Protein AF-A0A6V7I579-F1 (afdb_monomer)

Radius of gyration: 16.62 Å; Cα contacts (8 Å, |Δi|>4): 46; chains: 1; bounding box: 32×21×44 Å

Structure (mmCIF, N/CA/C/O backbone):
data_AF-A0A6V7I579-F1
#
_entry.id   AF-A0A6V7I579-F1
#
loop_
_atom_site.group_PDB
_atom_site.id
_atom_site.type_symbol
_atom_site.label_atom_id
_atom_site.label_alt_id
_atom_site.label_comp_id
_atom_site.label_asym_id
_atom_site.label_entity_id
_atom_site.label_seq_id
_atom_site.pdbx_PDB_ins_code
_atom_site.Cartn_x
_atom_site.Cartn_y
_atom_site.Cartn_z
_atom_site.occupancy
_atom_site.B_iso_or_equiv
_atom_site.auth_seq_id
_atom_site.auth_comp_id
_atom_site.auth_asym_id
_atom_site.auth_atom_id
_atom_site.pdbx_PDB_model_num
ATOM 1 N N . TYR A 1 1 ? -14.099 -5.447 11.619 1.00 94.00 1 TYR A N 1
ATOM 2 C CA . TYR A 1 1 ? -13.570 -5.609 12.984 1.00 94.00 1 TYR A CA 1
ATOM 3 C C . TYR A 1 1 ? -12.936 -4.306 13.447 1.00 94.00 1 TYR A C 1
ATOM 5 O O . TYR A 1 1 ? -12.510 -3.537 12.580 1.00 94.00 1 TYR A O 1
ATOM 13 N N . PRO A 1 2 ? -12.903 -4.050 14.769 1.00 95.38 2 PRO A N 1
ATOM 14 C CA . PRO A 1 2 ? -12.263 -2.869 15.341 1.00 95.38 2 PRO A CA 1
ATOM 15 C C . PRO A 1 2 ? -10.792 -2.741 14.923 1.00 95.38 2 PRO A C 1
ATOM 17 O O . PRO A 1 2 ? -10.108 -3.759 14.818 1.00 95.38 2 PRO A O 1
ATOM 20 N N . LEU A 1 3 ? -10.291 -1.516 14.727 1.00 93.44 3 LEU A N 1
ATOM 21 C CA . LEU A 1 3 ? -8.871 -1.254 14.431 1.00 93.44 3 LEU A CA 1
ATOM 22 C C . LEU A 1 3 ? -7.933 -1.860 15.493 1.00 93.44 3 LEU A C 1
ATOM 24 O O . LEU A 1 3 ? -6.883 -2.397 15.155 1.00 93.44 3 LEU A O 1
ATOM 28 N N . THR A 1 4 ? -8.348 -1.853 16.760 1.00 95.50 4 THR A N 1
ATOM 29 C CA . THR A 1 4 ? -7.599 -2.412 17.898 1.00 95.50 4 THR A CA 1
ATOM 30 C C . THR A 1 4 ? -7.347 -3.920 17.812 1.00 95.50 4 THR A C 1
ATOM 32 O O . THR A 1 4 ? -6.493 -4.429 18.533 1.00 95.50 4 THR A O 1
ATOM 35 N N . ASN A 1 5 ? -8.040 -4.643 16.924 1.00 95.56 5 ASN A N 1
ATOM 36 C CA . ASN A 1 5 ? -7.796 -6.066 16.681 1.00 95.56 5 ASN A CA 1
ATOM 37 C C . ASN A 1 5 ? -6.556 -6.325 15.805 1.00 95.56 5 ASN A C 1
ATOM 39 O O . ASN A 1 5 ? -6.192 -7.484 15.609 1.00 95.56 5 ASN A O 1
ATOM 43 N N . TYR A 1 6 ? -5.932 -5.283 15.250 1.00 95.56 6 TYR A N 1
ATOM 44 C CA . TYR A 1 6 ? -4.806 -5.395 14.328 1.00 95.56 6 TYR A CA 1
ATOM 45 C C . TYR A 1 6 ? -3.555 -4.743 14.919 1.00 95.56 6 TYR A C 1
ATOM 47 O O . TYR A 1 6 ? -3.601 -3.642 15.462 1.00 95.56 6 TYR A O 1
ATOM 55 N N . THR A 1 7 ? -2.415 -5.420 14.783 1.00 94.75 7 THR A N 1
ATOM 56 C CA . THR A 1 7 ? -1.109 -4.929 15.240 1.00 94.75 7 THR A CA 1
ATOM 57 C C . THR A 1 7 ? -0.192 -4.667 14.054 1.00 94.75 7 THR A C 1
ATOM 59 O O . THR A 1 7 ? -0.074 -5.512 13.165 1.00 94.75 7 THR A O 1
ATOM 62 N N . PHE A 1 8 ? 0.512 -3.536 14.069 1.00 93.44 8 PHE A N 1
ATOM 63 C CA . PHE A 1 8 ? 1.463 -3.159 13.024 1.00 93.44 8 PHE A CA 1
ATOM 64 C C . PHE A 1 8 ? 2.895 -3.404 13.506 1.00 93.44 8 PHE A C 1
ATOM 66 O O . PHE A 1 8 ? 3.379 -2.726 14.409 1.00 93.44 8 PHE A O 1
ATOM 73 N N . GLY A 1 9 ? 3.558 -4.401 12.920 1.00 93.56 9 GLY A N 1
ATOM 74 C CA . GLY A 1 9 ? 4.975 -4.678 13.158 1.00 93.56 9 GLY A CA 1
ATOM 75 C C . GLY A 1 9 ? 5.885 -3.908 12.200 1.00 93.56 9 GLY A C 1
ATOM 76 O O . GLY A 1 9 ? 5.455 -3.451 11.141 1.00 93.56 9 GLY A O 1
ATOM 77 N N . THR A 1 10 ? 7.164 -3.804 12.552 1.00 93.81 10 THR A N 1
ATOM 78 C CA . THR A 1 10 ? 8.210 -3.239 11.693 1.00 93.81 10 THR A CA 1
ATOM 79 C C . THR A 1 10 ? 8.990 -4.349 10.989 1.00 93.81 10 THR A C 1
ATOM 81 O O . THR A 1 10 ? 9.147 -5.456 11.503 1.00 93.81 10 THR A O 1
ATOM 84 N N . LYS A 1 11 ? 9.468 -4.054 9.781 1.00 94.31 11 LYS A N 1
ATOM 85 C CA . LYS A 1 11 ? 10.361 -4.909 8.990 1.00 94.31 11 LYS A CA 1
ATOM 86 C C . LYS A 1 11 ? 11.341 -4.033 8.213 1.00 94.31 11 LYS A C 1
ATOM 88 O O . LYS A 1 11 ? 11.214 -2.809 8.240 1.00 94.31 11 LYS A O 1
ATOM 93 N N . GLU A 1 12 ? 12.260 -4.664 7.488 1.00 94.19 12 GLU A N 1
ATOM 94 C CA . GLU A 1 12 ? 13.192 -3.957 6.608 1.00 94.19 12 GLU A CA 1
ATOM 95 C C . GLU A 1 12 ? 12.472 -3.034 5.602 1.00 94.19 12 GLU A C 1
ATOM 97 O O . GLU A 1 12 ? 11.403 -3.401 5.087 1.00 94.19 12 GLU A O 1
ATOM 102 N N . PRO A 1 13 ? 13.039 -1.849 5.298 1.00 88.94 13 PRO A N 1
ATOM 103 C CA . PRO A 1 13 ? 12.433 -0.895 4.379 1.00 88.94 13 PRO A CA 1
ATOM 104 C C . PRO A 1 13 ? 12.207 -1.481 2.984 1.00 88.94 13 PRO A C 1
ATOM 106 O O . PRO A 1 13 ? 13.081 -2.126 2.404 1.00 88.94 13 PRO A O 1
ATOM 109 N N . LEU A 1 14 ? 11.037 -1.194 2.410 1.00 87.69 14 LEU A N 1
ATOM 110 C CA . LEU A 1 14 ? 10.755 -1.456 1.003 1.00 87.69 14 LEU A CA 1
ATOM 111 C C . LEU A 1 14 ? 10.956 -0.166 0.208 1.00 87.69 14 LEU A C 1
ATOM 113 O O . LEU A 1 14 ? 10.215 0.798 0.393 1.00 87.69 14 LEU A O 1
ATOM 117 N N . PHE A 1 15 ? 11.944 -0.156 -0.684 1.00 85.44 15 PHE A N 1
ATOM 118 C CA . PHE A 1 15 ? 12.205 0.990 -1.549 1.00 85.44 15 PHE A CA 1
ATOM 119 C C . PHE A 1 15 ? 11.315 0.968 -2.793 1.00 85.44 15 PHE A C 1
ATOM 121 O O . PHE A 1 15 ? 11.046 -0.085 -3.378 1.00 85.44 15 PHE A O 1
ATOM 128 N N . GLU A 1 16 ? 10.876 2.154 -3.209 1.00 84.94 16 GLU A N 1
ATOM 129 C CA . GLU A 1 16 ? 10.174 2.333 -4.474 1.00 84.94 16 GLU A CA 1
ATOM 130 C C . GLU A 1 16 ? 11.054 1.912 -5.651 1.00 84.94 16 GLU A C 1
ATOM 132 O O . GLU A 1 16 ? 12.252 2.189 -5.689 1.00 84.94 16 GLU A O 1
ATOM 137 N N . LYS A 1 17 ? 10.436 1.263 -6.642 1.00 82.81 17 LYS A N 1
ATOM 138 C CA . LYS A 1 17 ? 11.138 0.813 -7.853 1.00 82.81 17 LYS A CA 1
ATOM 139 C C . LYS A 1 17 ? 11.659 1.974 -8.694 1.00 82.81 17 LYS A C 1
ATOM 141 O O . LYS A 1 17 ? 12.661 1.822 -9.381 1.00 82.81 17 LYS A O 1
ATOM 146 N N . ASP A 1 18 ? 10.957 3.104 -8.660 1.00 88.56 18 ASP A N 1
ATOM 147 C CA . ASP A 1 18 ? 11.266 4.264 -9.480 1.00 88.56 18 ASP A CA 1
ATOM 148 C C . ASP A 1 18 ? 11.675 5.434 -8.573 1.00 88.56 18 ASP A C 1
ATOM 150 O O . ASP A 1 18 ? 10.852 5.906 -7.787 1.00 88.56 18 ASP A O 1
ATOM 154 N N . PRO A 1 19 ? 12.914 5.943 -8.685 1.00 83.12 19 PRO A N 1
ATOM 155 C CA . PRO A 1 19 ? 13.406 7.021 -7.824 1.00 83.12 19 PRO A CA 1
ATOM 156 C C . PRO A 1 19 ? 12.786 8.383 -8.162 1.00 83.12 19 PRO A C 1
ATOM 158 O O . PRO A 1 19 ? 12.959 9.353 -7.429 1.00 83.12 19 PRO A O 1
ATOM 161 N N . SER A 1 20 ? 12.100 8.490 -9.302 1.00 87.62 20 SER A N 1
ATOM 162 C CA . SER A 1 20 ? 11.495 9.727 -9.775 1.00 87.62 20 SER A CA 1
ATOM 163 C C . SER A 1 20 ? 10.342 9.456 -10.741 1.00 87.62 20 SER A C 1
ATOM 165 O O . SER A 1 20 ? 10.224 8.384 -11.342 1.00 87.62 20 SER A O 1
ATOM 167 N N . VAL A 1 21 ? 9.493 10.466 -10.932 1.00 88.44 21 VAL A N 1
ATOM 168 C CA . VAL A 1 21 ? 8.380 10.410 -11.889 1.00 88.44 21 VAL A CA 1
ATOM 169 C C . VAL A 1 21 ? 8.861 10.165 -13.333 1.00 88.44 21 VAL A C 1
ATOM 171 O O . VAL A 1 21 ? 8.273 9.304 -13.991 1.00 88.44 21 VAL A O 1
ATOM 174 N N . PRO A 1 22 ? 9.931 10.820 -13.842 1.00 93.19 22 PRO A N 1
ATOM 175 C CA . PRO A 1 22 ? 10.461 10.518 -15.174 1.00 93.19 22 PRO A CA 1
ATOM 176 C C . PRO A 1 22 ? 10.929 9.068 -15.333 1.00 93.19 22 PRO A C 1
ATOM 178 O O . PRO A 1 22 ? 10.604 8.438 -16.340 1.00 93.19 22 PRO A O 1
ATOM 181 N N . ALA A 1 23 ? 11.628 8.518 -14.332 1.00 92.81 23 ALA A N 1
ATOM 182 C CA . ALA A 1 23 ? 12.094 7.130 -14.360 1.00 92.81 23 ALA A CA 1
ATOM 183 C C . ALA A 1 23 ? 10.918 6.144 -14.445 1.00 92.81 23 ALA A C 1
ATOM 185 O O . ALA A 1 23 ? 10.941 5.221 -15.260 1.00 92.81 23 ALA A O 1
ATOM 186 N N . ARG A 1 24 ? 9.838 6.410 -13.696 1.00 91.75 24 ARG A N 1
ATOM 187 C CA . ARG A 1 24 ? 8.601 5.620 -13.753 1.00 91.75 24 ARG A CA 1
ATOM 188 C C . ARG A 1 24 ? 7.993 5.591 -15.152 1.00 91.75 24 ARG A C 1
ATOM 190 O O . ARG A 1 24 ? 7.604 4.528 -15.629 1.00 91.75 24 ARG A O 1
ATOM 197 N N . PHE A 1 25 ? 7.901 6.744 -15.814 1.00 93.06 25 PHE A N 1
ATOM 198 C CA . PHE A 1 25 ? 7.358 6.811 -17.173 1.00 93.06 25 PHE A CA 1
ATOM 199 C C . PHE A 1 25 ? 8.264 6.136 -18.200 1.00 93.06 25 PHE A C 1
ATOM 201 O O . PHE A 1 25 ? 7.748 5.514 -19.127 1.00 93.06 25 PHE A O 1
ATOM 208 N N . GLN A 1 26 ? 9.586 6.226 -18.034 1.00 94.81 26 GLN A N 1
ATOM 209 C CA . GLN A 1 26 ? 10.515 5.526 -18.914 1.00 94.81 26 GLN A CA 1
ATOM 210 C C . GLN A 1 26 ? 10.335 4.012 -18.804 1.00 94.81 26 GLN A C 1
ATOM 212 O O . GLN A 1 26 ? 10.081 3.360 -19.811 1.00 94.81 26 GLN A O 1
ATOM 217 N N . ARG A 1 27 ? 10.326 3.475 -17.579 1.00 93.06 27 ARG A N 1
ATOM 218 C CA . ARG A 1 27 ? 10.090 2.047 -17.350 1.00 93.06 27 ARG A CA 1
ATOM 219 C C . ARG A 1 27 ? 8.736 1.587 -17.890 1.00 93.06 27 ARG A C 1
ATOM 221 O O . ARG A 1 27 ? 8.652 0.511 -18.467 1.00 93.06 27 ARG A O 1
ATOM 228 N N . MET A 1 28 ? 7.680 2.393 -17.740 1.00 94.00 28 MET A N 1
ATOM 229 C CA . MET A 1 28 ? 6.363 2.066 -18.302 1.00 94.00 28 MET A CA 1
ATOM 230 C C . MET A 1 28 ? 6.375 1.948 -19.829 1.00 94.00 28 MET A C 1
ATOM 232 O O . MET A 1 28 ? 5.696 1.069 -20.352 1.00 94.00 28 MET A O 1
ATOM 236 N N . ARG A 1 29 ? 7.129 2.801 -20.536 1.00 94.81 29 ARG A N 1
ATOM 237 C CA . ARG A 1 29 ? 7.302 2.689 -21.993 1.00 94.81 29 ARG A CA 1
ATOM 238 C C . ARG A 1 29 ? 8.086 1.432 -22.358 1.00 94.81 29 ARG A C 1
ATOM 240 O O . ARG A 1 29 ? 7.606 0.631 -23.148 1.00 94.81 29 ARG A O 1
ATOM 247 N N . ASP A 1 30 ? 9.221 1.216 -21.697 1.00 95.44 30 ASP A N 1
ATOM 248 C CA . ASP A 1 30 ? 10.086 0.065 -21.968 1.00 95.44 30 ASP A CA 1
ATOM 249 C C . ASP A 1 30 ? 9.379 -1.277 -21.691 1.00 95.44 30 ASP A C 1
ATOM 251 O O . ASP A 1 30 ? 9.614 -2.265 -22.386 1.00 95.44 30 ASP A O 1
ATOM 255 N N . GLU A 1 31 ? 8.526 -1.339 -20.662 1.00 95.31 31 GLU A N 1
ATOM 256 C CA . GLU A 1 31 ? 7.682 -2.505 -20.370 1.00 95.31 31 GLU A CA 1
ATOM 257 C C . GLU A 1 31 ? 6.577 -2.664 -21.417 1.00 95.31 31 GL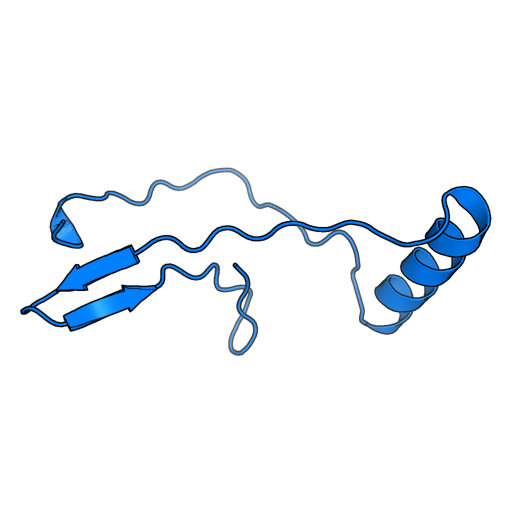U A C 1
ATOM 259 O O . GLU A 1 31 ? 6.333 -3.779 -21.875 1.00 95.31 31 GLU A O 1
ATOM 264 N N . PHE A 1 32 ? 5.943 -1.568 -21.840 1.00 96.12 32 PHE A N 1
ATOM 265 C CA . PHE A 1 32 ? 4.893 -1.618 -22.852 1.00 96.12 32 PHE A CA 1
ATOM 266 C C . PHE A 1 32 ? 5.391 -2.198 -24.178 1.00 96.12 32 PHE A C 1
ATOM 268 O O . PHE A 1 32 ? 4.746 -3.085 -24.734 1.00 96.12 32 PHE A O 1
ATOM 275 N N . ASP A 1 33 ? 6.574 -1.784 -24.629 1.00 96.81 33 ASP A N 1
ATOM 276 C CA . ASP A 1 33 ? 7.155 -2.270 -25.884 1.00 96.81 33 ASP A CA 1
ATOM 277 C C . ASP A 1 33 ? 7.514 -3.766 -25.834 1.00 96.81 33 ASP A C 1
ATOM 279 O O . ASP A 1 33 ? 7.522 -4.445 -26.859 1.00 96.81 33 ASP A O 1
ATOM 283 N N . LYS A 1 34 ? 7.800 -4.305 -24.640 1.00 96.25 34 LYS A N 1
ATOM 284 C CA . LYS A 1 34 ? 8.238 -5.700 -24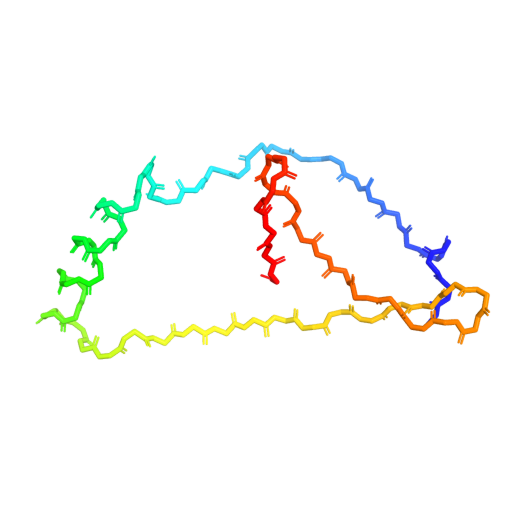.456 1.00 96.25 34 LYS A CA 1
ATOM 285 C C . LYS A 1 34 ? 7.096 -6.667 -24.167 1.00 96.25 34 LYS A C 1
ATOM 287 O O . LYS A 1 34 ? 7.113 -7.794 -24.654 1.00 96.25 34 LYS A O 1
ATOM 292 N N . ILE A 1 35 ? 6.157 -6.266 -23.311 1.00 95.69 35 ILE A N 1
ATOM 293 C CA . ILE A 1 35 ? 5.121 -7.151 -22.750 1.00 95.69 35 ILE A CA 1
ATOM 294 C C . ILE A 1 35 ? 3.698 -6.606 -22.927 1.00 95.69 35 ILE A C 1
ATOM 296 O O . ILE A 1 35 ? 2.736 -7.237 -22.487 1.00 95.69 35 ILE A O 1
ATOM 300 N N . GLY A 1 36 ? 3.543 -5.459 -23.593 1.00 94.88 36 GLY A N 1
ATOM 301 C CA . GLY A 1 36 ? 2.257 -4.818 -23.826 1.00 94.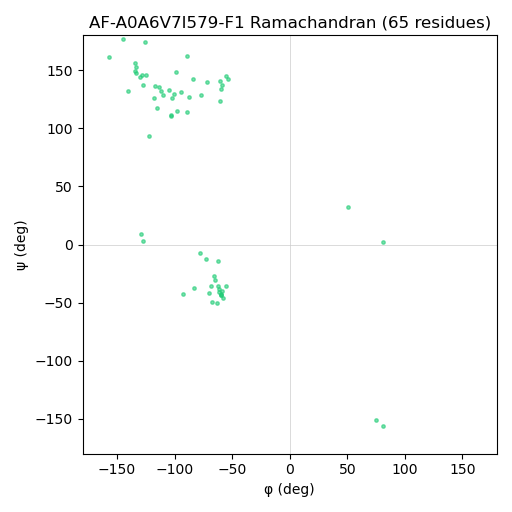88 36 GLY A CA 1
ATOM 302 C C . GLY A 1 36 ? 1.690 -4.139 -22.579 1.00 94.88 36 GLY A C 1
ATOM 303 O O . GLY A 1 36 ? 2.406 -3.651 -21.705 1.00 94.88 36 GLY A O 1
ATOM 304 N N . MET A 1 37 ? 0.362 -4.069 -22.495 1.00 95.81 37 MET A N 1
ATOM 305 C CA . MET A 1 37 ? -0.326 -3.323 -21.441 1.00 95.81 37 MET A CA 1
ATOM 306 C C . MET A 1 37 ? 0.009 -3.844 -20.033 1.00 95.81 37 MET A C 1
ATOM 308 O O . MET A 1 37 ? -0.243 -5.007 -19.704 1.00 95.81 37 MET A O 1
ATOM 312 N N . ARG A 1 38 ? 0.504 -2.945 -19.171 1.00 94.00 38 ARG A N 1
ATOM 313 C CA . ARG A 1 38 ? 0.769 -3.231 -17.757 1.00 94.00 38 ARG A CA 1
ATOM 314 C C . ARG A 1 38 ? -0.517 -3.656 -17.044 1.00 94.00 38 ARG A C 1
ATOM 316 O O . ARG A 1 38 ? -1.545 -2.994 -17.151 1.00 94.00 38 ARG A O 1
ATOM 323 N N . ARG A 1 39 ? -0.427 -4.728 -16.256 1.00 94.62 39 ARG A N 1
ATOM 324 C CA . ARG A 1 39 ? -1.493 -5.197 -15.360 1.00 94.62 39 ARG A CA 1
ATOM 325 C C . ARG A 1 39 ? -1.070 -4.951 -13.913 1.00 94.62 39 ARG A C 1
ATOM 327 O O . ARG A 1 39 ? 0.032 -5.334 -13.524 1.00 94.62 39 ARG A O 1
ATOM 334 N N . SER A 1 40 ? -1.922 -4.304 -13.128 1.00 92.12 40 SER A N 1
ATOM 335 C CA . SER A 1 40 ? -1.723 -4.057 -11.695 1.00 92.12 40 SER A CA 1
ATOM 336 C C . SER A 1 40 ? -3.002 -4.370 -10.931 1.00 92.12 40 SER A C 1
ATOM 338 O O . SER A 1 40 ? -4.095 -4.221 -11.473 1.00 92.12 40 SER A O 1
ATOM 340 N N . VAL A 1 41 ? -2.853 -4.803 -9.683 1.00 95.25 41 VAL A N 1
ATOM 341 C CA . VAL A 1 41 ? -3.956 -5.064 -8.755 1.00 95.25 41 VAL A CA 1
ATOM 342 C C . VAL A 1 41 ? -3.651 -4.352 -7.445 1.00 95.25 41 VAL A C 1
ATOM 344 O O . VAL A 1 41 ? -2.488 -4.278 -7.048 1.00 95.25 41 VAL A O 1
ATOM 347 N N . GLU A 1 42 ? -4.687 -3.836 -6.799 1.00 95.44 42 GLU A N 1
ATOM 348 C CA . GLU A 1 42 ? -4.609 -3.162 -5.504 1.00 95.44 42 GLU A CA 1
ATOM 349 C C . GLU A 1 42 ? -5.642 -3.786 -4.563 1.00 95.44 42 GLU A C 1
ATOM 351 O O . GLU A 1 42 ? -6.702 -4.244 -5.004 1.00 95.44 42 GLU A O 1
ATOM 356 N N . GLY A 1 43 ? -5.304 -3.863 -3.277 1.00 95.81 43 GLY A N 1
ATOM 357 C CA . GLY A 1 43 ? -6.159 -4.445 -2.249 1.00 95.81 43 GLY A CA 1
ATOM 358 C C . GLY A 1 43 ? -6.792 -3.358 -1.393 1.00 95.81 43 GLY A C 1
ATOM 359 O O . GLY A 1 43 ? -6.102 -2.470 -0.911 1.00 95.81 43 GLY A O 1
ATOM 360 N N . VAL A 1 44 ? -8.099 -3.446 -1.153 1.00 96.62 44 VAL A N 1
ATOM 361 C CA . VAL A 1 44 ? -8.786 -2.545 -0.219 1.00 96.62 44 VAL A CA 1
ATOM 362 C C . VAL A 1 44 ? -9.046 -3.296 1.079 1.00 96.62 44 VAL A C 1
ATOM 364 O O . VAL A 1 44 ? -9.852 -4.225 1.117 1.00 96.62 44 VAL A O 1
ATOM 367 N N . LEU A 1 45 ? -8.358 -2.893 2.146 1.00 96.06 45 LEU A N 1
ATOM 368 C CA . LEU A 1 45 ? -8.551 -3.447 3.483 1.00 96.06 45 LEU A CA 1
ATOM 369 C C . LEU A 1 45 ? -9.381 -2.475 4.321 1.00 96.06 45 LEU A C 1
ATOM 371 O O . LEU A 1 45 ? -9.022 -1.305 4.461 1.00 96.06 45 LEU A O 1
ATOM 375 N N . LEU A 1 46 ? -10.477 -2.981 4.887 1.00 96.44 46 LEU A N 1
ATOM 376 C CA . LEU A 1 46 ? -11.420 -2.210 5.693 1.00 96.44 46 LEU A CA 1
ATOM 377 C C . LEU A 1 46 ? -11.381 -2.642 7.158 1.00 96.44 46 LEU A C 1
ATOM 379 O O . LEU A 1 46 ? -11.502 -3.823 7.486 1.00 96.44 46 LEU A O 1
ATOM 383 N N . VAL A 1 47 ? -11.302 -1.653 8.039 1.00 96.88 47 VAL A N 1
ATOM 384 C CA . VAL A 1 47 ? -11.506 -1.790 9.486 1.00 96.88 47 VAL A CA 1
ATOM 385 C C . VAL A 1 47 ? -12.566 -0.788 9.933 1.00 96.88 47 VAL A C 1
ATOM 387 O O . VAL A 1 47 ? -13.041 0.014 9.130 1.00 96.88 47 VAL A O 1
ATOM 390 N N . HIS A 1 48 ? -12.985 -0.827 11.194 1.00 96.38 48 HIS A N 1
ATOM 391 C CA . HIS A 1 48 ? -13.841 0.226 11.734 1.00 96.38 48 HIS A CA 1
ATOM 392 C C . HIS A 1 48 ? -13.360 0.705 13.096 1.00 96.38 48 HIS A C 1
ATOM 394 O O . HIS A 1 48 ? -12.774 -0.050 13.868 1.00 96.38 48 HIS A O 1
ATOM 400 N N . GLU A 1 49 ? -13.676 1.950 13.417 1.00 95.00 49 GLU A N 1
ATOM 401 C CA . GLU A 1 49 ? -13.474 2.536 14.736 1.00 95.00 49 GLU A CA 1
ATOM 402 C C . GLU A 1 49 ? -14.686 3.417 15.043 1.00 95.00 49 GLU A C 1
ATOM 404 O O . GLU A 1 49 ? -15.157 4.136 14.165 1.00 95.00 49 GLU A O 1
ATOM 409 N N . HIS A 1 50 ? -15.269 3.289 16.238 1.00 95.06 50 HIS A N 1
ATOM 410 C CA . HIS A 1 50 ? -16.491 4.015 16.633 1.00 95.06 50 HIS A CA 1
ATOM 411 C C . HIS A 1 50 ? -17.667 3.912 15.631 1.00 95.06 50 HIS A C 1
ATOM 413 O O . HIS A 1 50 ? -18.460 4.837 15.490 1.00 95.06 50 HIS A O 1
ATOM 419 N N . GLY A 1 51 ? -17.788 2.782 14.921 1.00 93.06 51 GLY A N 1
ATOM 420 C CA . GLY A 1 51 ? -18.838 2.558 13.915 1.00 93.06 51 GLY A CA 1
ATOM 421 C C . GLY A 1 51 ? -18.565 3.185 12.541 1.00 93.06 51 GLY A C 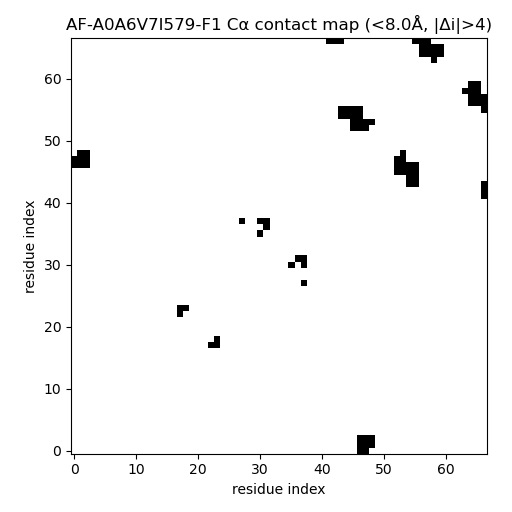1
ATOM 422 O O . GLY A 1 51 ? -19.388 3.039 11.642 1.00 93.06 51 GLY A O 1
ATOM 423 N N . LEU A 1 52 ? -17.409 3.831 12.353 1.00 97.06 52 LEU A N 1
ATOM 424 C CA . LEU A 1 52 ? -16.996 4.436 11.088 1.00 97.06 52 LEU A CA 1
ATOM 425 C C . LEU A 1 52 ? -15.999 3.527 10.348 1.00 97.06 52 LEU A C 1
ATOM 427 O O . LEU A 1 52 ? -15.018 3.083 10.957 1.00 97.06 52 LEU A O 1
ATOM 431 N N . PRO A 1 53 ? -16.214 3.229 9.052 1.00 97.12 53 PRO A N 1
ATOM 432 C CA . PRO A 1 53 ? -15.279 2.439 8.259 1.00 97.12 53 PRO A CA 1
ATOM 433 C C . PRO A 1 53 ? -14.011 3.239 7.935 1.00 97.12 53 PRO A C 1
ATOM 435 O O . PRO A 1 53 ? -14.077 4.417 7.594 1.00 97.12 53 PRO A O 1
ATOM 438 N N . HIS A 1 54 ? -12.862 2.574 8.002 1.00 96.50 54 HIS A N 1
ATOM 439 C CA . HIS A 1 54 ? -11.548 3.124 7.682 1.00 96.50 54 HIS A CA 1
ATOM 440 C C . HIS A 1 54 ? -10.849 2.217 6.667 1.00 96.50 54 HIS A C 1
ATOM 442 O O . HIS A 1 54 ? -10.883 0.991 6.798 1.00 96.50 54 HI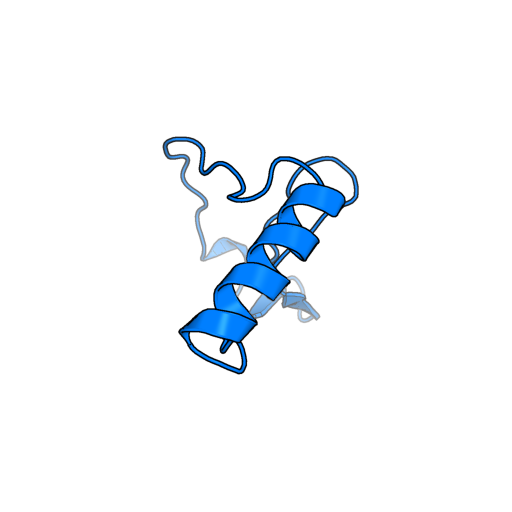S A O 1
ATOM 448 N N . VAL A 1 55 ? -10.204 2.822 5.668 1.00 97.00 55 VAL A N 1
ATOM 449 C CA . VAL A 1 55 ? -9.367 2.121 4.685 1.00 97.00 55 VAL A CA 1
ATOM 450 C C . VAL A 1 55 ? -7.920 2.168 5.157 1.00 97.00 55 VAL A C 1
ATOM 452 O O . VAL A 1 55 ? -7.422 3.235 5.512 1.00 97.00 55 VAL A O 1
ATOM 455 N N . LEU A 1 56 ? -7.240 1.024 5.152 1.00 96.44 56 LEU A N 1
ATOM 456 C CA . LEU A 1 56 ? -5.807 0.982 5.434 1.00 96.44 56 LEU A CA 1
ATOM 457 C C . LEU A 1 56 ? -5.022 1.458 4.207 1.00 96.44 56 LEU A C 1
ATOM 459 O O . LEU A 1 56 ? -5.232 0.957 3.106 1.00 96.44 56 LEU A O 1
ATOM 463 N N . LEU A 1 57 ? -4.112 2.411 4.414 1.00 95.12 57 LEU A N 1
ATOM 464 C CA . LEU A 1 57 ? -3.239 2.971 3.383 1.00 95.12 57 LEU A CA 1
ATOM 465 C C . LEU A 1 57 ? -1.776 2.847 3.809 1.00 95.12 57 LEU A C 1
ATOM 467 O O . LEU A 1 57 ? -1.444 2.998 4.986 1.00 95.12 57 LEU A O 1
ATOM 471 N N . LEU A 1 58 ? -0.890 2.630 2.840 1.00 93.19 58 LEU A N 1
ATOM 472 C CA . LEU A 1 58 ? 0.554 2.701 3.032 1.00 93.19 58 LEU A CA 1
ATOM 473 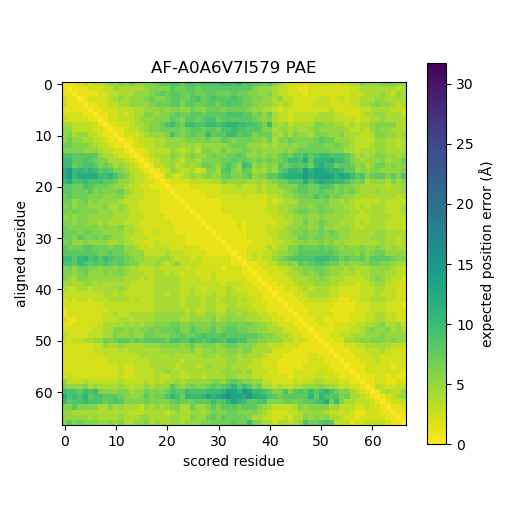C C . LEU A 1 58 ? 1.018 4.134 2.778 1.00 93.19 58 LEU A C 1
ATOM 475 O O . LEU A 1 58 ? 0.933 4.628 1.653 1.00 93.19 58 LEU A O 1
ATOM 479 N N . GLN A 1 59 ? 1.514 4.802 3.817 1.00 89.88 59 GLN A N 1
ATOM 480 C CA . GLN A 1 59 ? 2.068 6.149 3.713 1.00 89.88 59 GLN A CA 1
ATOM 481 C C . GLN A 1 59 ? 3.557 6.099 3.350 1.00 89.88 59 GLN A C 1
ATOM 483 O O . GLN A 1 5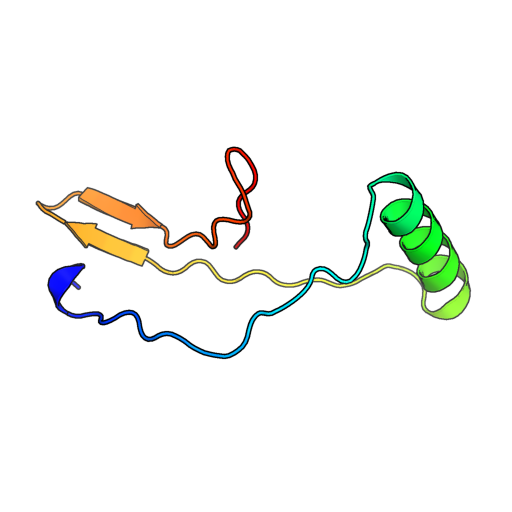9 ? 4.355 5.456 4.029 1.00 89.88 59 GLN A O 1
ATOM 488 N N . LEU A 1 60 ? 3.937 6.815 2.294 1.00 87.25 60 LEU A N 1
ATOM 489 C CA . LEU A 1 60 ? 5.310 6.957 1.822 1.00 87.25 60 LEU A CA 1
ATOM 490 C C . LEU A 1 60 ? 5.678 8.447 1.807 1.00 87.25 60 LEU A C 1
ATOM 492 O O . LEU A 1 60 ? 5.430 9.154 0.838 1.00 87.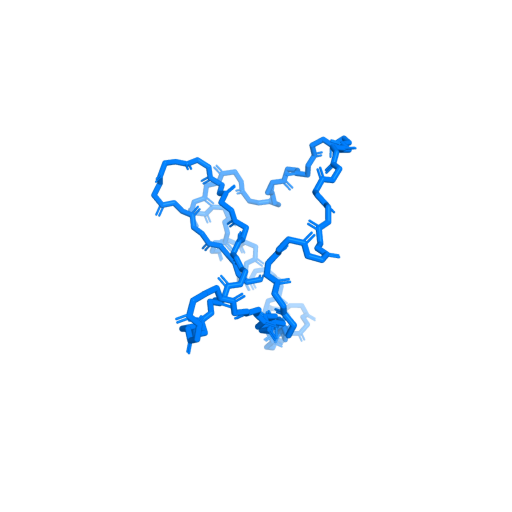25 60 LEU A O 1
ATOM 496 N N . GLY A 1 61 ? 6.281 8.946 2.884 1.00 84.56 61 GLY A N 1
ATOM 497 C CA . GLY A 1 61 ? 6.572 10.376 3.033 1.00 84.56 61 GLY A CA 1
ATOM 498 C C . GLY A 1 61 ? 5.357 11.183 3.504 1.00 84.56 61 GLY A C 1
ATOM 499 O O . GLY A 1 61 ? 4.469 10.660 4.173 1.00 84.56 61 GLY A O 1
ATOM 500 N N . THR A 1 62 ? 5.324 12.486 3.218 1.00 83.81 62 THR A N 1
ATOM 501 C CA . THR A 1 62 ? 4.344 13.405 3.828 1.00 83.81 62 THR A CA 1
ATOM 502 C C . THR A 1 62 ? 2.986 13.423 3.129 1.00 83.81 62 THR A C 1
ATOM 504 O O . THR A 1 62 ? 1.967 13.530 3.801 1.00 83.81 62 THR A O 1
ATOM 507 N N . THR A 1 63 ? 2.954 13.323 1.799 1.00 85.25 63 THR A N 1
ATOM 508 C CA . THR A 1 63 ? 1.732 13.527 0.993 1.00 85.25 63 THR A CA 1
ATOM 509 C C . THR A 1 63 ? 1.441 12.396 0.010 1.00 85.25 63 THR A C 1
ATOM 511 O O . THR A 1 63 ? 0.559 12.527 -0.837 1.00 85.25 63 THR A O 1
ATOM 514 N N . PHE A 1 64 ? 2.171 11.284 0.094 1.00 86.12 64 PHE A N 1
ATOM 515 C CA . PHE A 1 64 ? 2.060 10.188 -0.858 1.00 86.12 64 PHE A CA 1
ATOM 516 C C . PHE A 1 64 ? 1.590 8.905 -0.162 1.00 86.12 64 PHE A C 1
ATOM 518 O O . PHE A 1 64 ? 2.166 8.472 0.835 1.00 86.12 64 PHE A O 1
ATOM 525 N N . PHE A 1 65 ? 0.508 8.327 -0.687 1.00 89.69 65 PHE A N 1
ATOM 526 C CA . PHE A 1 65 ? -0.191 7.169 -0.131 1.00 89.69 65 PHE A CA 1
ATOM 527 C C . PHE A 1 65 ? -0.473 6.145 -1.231 1.00 89.69 65 PHE A C 1
ATOM 529 O O . PHE A 1 65 ? -0.695 6.521 -2.386 1.00 89.69 65 PHE A O 1
ATOM 536 N N . LYS A 1 66 ? -0.472 4.861 -0.870 1.00 89.19 66 LYS A N 1
ATOM 537 C CA . LYS A 1 66 ? -0.778 3.735 -1.763 1.00 89.19 66 LYS A CA 1
ATOM 538 C C . LYS A 1 66 ? -1.730 2.728 -1.118 1.00 89.19 66 LYS A C 1
ATOM 540 O O . LYS A 1 66 ? -1.782 2.635 0.110 1.00 89.19 66 LYS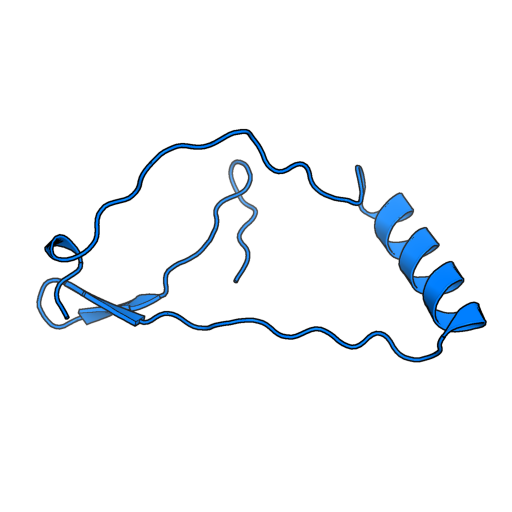 A O 1
ATOM 545 N N . LEU A 1 67 ? -2.428 1.983 -1.975 1.00 87.69 67 LEU A N 1
ATOM 546 C CA . LEU A 1 67 ? -3.170 0.764 -1.645 1.00 87.69 67 LEU A CA 1
ATOM 547 C C . LEU A 1 67 ? -2.270 -0.476 -1.760 1.00 87.69 67 LEU A C 1
ATOM 549 O O . LEU A 1 67 ? -1.310 -0.441 -2.567 1.00 87.69 67 LEU A O 1
#

Foldseek 3Di:
DAPVVDDDDDDDDDDDPAPDPVSVVVVCVVCCVPPNDDDDDFDWDWHDDPNHIDTDWDDDPDPDIGD

Nearest PDB structures (foldseek):
  5r4p-assembly2_B-3  TM=9.817E-01  e=8.486E-07  Homo sapiens
  2j8q-assembly1_B  TM=9.946E-01  e=9.690E-07  Homo sapiens
  3bho-assembly1_A  TM=9.986E-01  e=2.010E-06  Homo sapiens
  3q2s-assembly1_B  TM=9.784E-01  e=2.148E-06  Homo sapiens
  3p5t-assembly3_E  TM=9.752E-01  e=2.992E-06  Homo sapiens

Organism: NCBI:txid1563983

Secondary structure (DSSP, 8-state):
-BGGG------S----S-SSHHHHHHHHHHHHHHH-S--------EEEETTEEEE--EE-SSS-EE-

Solvent-accessible surface area (backbone atoms only — not comparable to full-atom values): 4580 Å² total; per-residue (Å²): 99,57,54,86,81,61,84,90,84,88,74,82,87,83,77,74,93,48,94,41,74,68,53,43,53,50,52,53,50,62,44,33,80,74,72,40,83,87,84,87,87,75,62,89,47,75,32,26,56,97,89,41,82,40,76,64,67,51,73,58,76,93,88,41,74,43,98

pLDDT: mean 92.74, std 4.0, range [82.81, 97.12]

InterPro domains:
  IPR016706 Cleavage/polyadenylation specificity factor subunit 5 [PF13869] (1-67)
  IPR016706 Cleavage/polyadenylation specificity factor subunit 5 [PTHR13047] (1-67)

Mean predicted aligned error: 4.35 Å

Sequence (67 aa):
YPLTNYTFGTKEPLFEKDPSVPARFQRMRDEFDKIGMRRSVEGVLLVHEHGLPHVLLLQLGTTFFKL